Protein AF-A0AAN8IEX9-F1 (afdb_monomer_lite)

Foldseek 3Di:
DDWFDWCFAQHDQKDFDWDFDAFPNDTPHTFTFIDGQADPPPRHGDPQKDKHAPDDDPDPRVTRTMDIGGDPDDDDLVRTPPPAWHQDPVRDTDHGPDPCPVCLVVLLVVLQVLLVVLVVLQVVLVVLVVQQQPDWDDDPDPPPDTDRNCVDPVSCVVRVVSNVVSVVSNVSSVVSNVVSD

Secondary structure (DSSP, 8-state):
-EE--TTTTTT-SEEEEEEEEEETTEEEEEEEEEEE-B-TTT-PBPTTEEEEE----SS-TTS--EEEEESS----GGGB--SSSEE-TT--EE--SSGGGGGHHHHHHHHHHHHHHHHHHHHHHHHHHHHHHH-B-S-SSTTS-PPBGGGSHHHHHHHHHHHHHHHHHHHHHHHHHHHH-

Structure (mmCIF, N/CA/C/O backbone):
data_AF-A0AAN8IEX9-F1
#
_entry.id   AF-A0AAN8IEX9-F1
#
loop_
_atom_site.group_PDB
_atom_site.id
_atom_site.type_symbol
_atom_site.label_atom_id
_atom_site.label_alt_id
_atom_site.label_comp_id
_atom_site.label_asym_id
_atom_site.label_entity_id
_atom_site.label_seq_id
_atom_site.pdbx_PDB_ins_code
_atom_site.Cartn_x
_atom_site.Cartn_y
_atom_site.Cartn_z
_atom_site.occupancy
_atom_site.B_iso_or_equiv
_atom_site.auth_seq_id
_atom_site.auth_comp_id
_atom_site.auth_asym_id
_atom_site.auth_atom_id
_atom_site.pdbx_PDB_model_num
ATOM 1 N N . MET A 1 1 ? 1.798 -5.565 19.197 1.00 91.31 1 MET A N 1
ATOM 2 C CA . MET A 1 1 ? 2.058 -4.259 18.550 1.00 91.31 1 MET A CA 1
ATOM 3 C C . MET A 1 1 ? 1.575 -4.311 17.102 1.00 91.31 1 MET A C 1
ATOM 5 O O . MET A 1 1 ? 1.674 -5.367 16.488 1.00 91.31 1 MET A O 1
ATOM 9 N N . LYS A 1 2 ? 0.988 -3.233 16.578 1.00 97.44 2 LYS A N 1
ATOM 10 C CA . LYS A 1 2 ? 0.664 -3.045 15.153 1.00 97.44 2 LYS A CA 1
ATOM 11 C C . LYS A 1 2 ? 1.816 -2.321 14.462 1.00 97.44 2 LYS A C 1
ATOM 13 O O . LYS A 1 2 ? 2.526 -1.572 15.125 1.00 97.44 2 LYS A O 1
ATOM 18 N N . TRP A 1 3 ? 1.971 -2.534 13.158 1.00 98.06 3 TRP A N 1
ATOM 19 C CA . TRP A 1 3 ? 3.120 -2.048 12.395 1.00 98.06 3 TRP A CA 1
ATOM 20 C C . TRP A 1 3 ? 2.761 -1.879 10.913 1.00 98.06 3 TRP A C 1
ATOM 22 O O . TRP A 1 3 ? 2.072 -2.750 10.379 1.00 98.06 3 TRP A O 1
ATOM 32 N N . TRP A 1 4 ? 3.207 -0.783 10.282 1.00 97.88 4 TRP A N 1
ATOM 33 C CA . TRP A 1 4 ? 2.943 -0.342 8.893 1.00 97.88 4 TRP A CA 1
ATOM 34 C C . TRP A 1 4 ? 1.682 0.470 8.548 1.00 97.88 4 TRP A C 1
ATOM 36 O O . TRP A 1 4 ? 1.689 1.000 7.433 1.00 97.88 4 TRP A O 1
ATOM 46 N N . PRO A 1 5 ? 0.623 0.645 9.369 1.00 97.50 5 PRO A N 1
ATOM 47 C CA . PRO A 1 5 ? -0.515 1.452 8.933 1.00 97.50 5 PRO A CA 1
ATOM 48 C C . PRO A 1 5 ? -0.075 2.846 8.477 1.00 97.50 5 PRO A C 1
ATOM 50 O O . PRO A 1 5 ? 0.622 3.549 9.209 1.00 97.50 5 PRO A O 1
ATOM 53 N N . GLY A 1 6 ? -0.434 3.208 7.244 1.00 97.25 6 GLY A N 1
ATOM 54 C CA . GLY A 1 6 ? -0.168 4.539 6.705 1.00 97.25 6 GLY A CA 1
ATOM 55 C C . GLY A 1 6 ? -0.919 5.593 7.508 1.00 97.25 6 GLY A C 1
ATOM 56 O O . GLY A 1 6 ? -2.009 5.321 8.016 1.00 97.25 6 GLY A O 1
ATOM 57 N N . ASN A 1 7 ? -0.329 6.777 7.627 1.00 97.50 7 ASN A N 1
ATOM 58 C CA . ASN A 1 7 ? -0.889 7.921 8.347 1.00 97.50 7 ASN A CA 1
ATOM 59 C C . ASN A 1 7 ? -1.085 7.721 9.857 1.00 97.50 7 ASN A C 1
ATOM 61 O O . ASN A 1 7 ? -1.729 8.531 10.518 1.00 97.50 7 ASN A O 1
ATOM 65 N N . LEU A 1 8 ? -0.575 6.629 10.427 1.00 98.25 8 LEU A N 1
ATOM 66 C CA . LEU A 1 8 ? -0.745 6.310 11.843 1.00 98.25 8 LEU A CA 1
ATOM 67 C C . LEU A 1 8 ? 0.270 7.040 12.725 1.00 98.25 8 LEU A C 1
ATOM 69 O O . LEU A 1 8 ? -0.050 7.420 13.855 1.00 98.25 8 LEU A O 1
ATOM 73 N N . GLY A 1 9 ? 1.501 7.193 12.237 1.00 97.31 9 GLY A N 1
ATOM 74 C CA . GLY A 1 9 ? 2.625 7.624 13.056 1.00 97.31 9 GLY A CA 1
ATOM 75 C C . GLY A 1 9 ? 2.410 9.008 13.652 1.00 97.31 9 GLY A C 1
ATOM 76 O O . GLY A 1 9 ? 2.744 9.241 14.821 1.00 97.31 9 GLY A O 1
ATOM 77 N N . LYS A 1 10 ? 1.802 9.908 12.878 1.00 96.88 10 LYS A N 1
ATOM 78 C CA . LYS A 1 10 ? 1.623 11.316 13.220 1.00 96.88 10 LYS A CA 1
ATOM 79 C C . LYS A 1 10 ? 0.248 11.864 12.869 1.00 96.88 10 LYS A C 1
ATOM 81 O O . LYS A 1 10 ? -0.159 12.776 13.569 1.00 96.88 10 LYS A O 1
ATOM 86 N N . SER A 1 11 ? -0.475 11.355 11.876 1.00 97.12 11 SER A N 1
ATOM 87 C CA . SER A 1 11 ? -1.671 12.052 11.371 1.00 97.12 11 SER A CA 1
ATOM 88 C C . SER A 1 11 ? -3.015 11.565 11.925 1.00 97.12 11 SER A C 1
ATOM 90 O O . SER A 1 11 ? -3.901 12.378 12.166 1.00 97.12 11 SER A O 1
ATOM 92 N N . ALA A 1 12 ? -3.214 10.262 12.118 1.00 97.94 12 ALA A N 1
ATOM 93 C CA . ALA A 1 12 ? -4.534 9.713 12.426 1.00 97.94 12 ALA A CA 1
ATOM 94 C C . ALA A 1 12 ? -4.947 9.884 13.900 1.00 97.94 12 ALA A C 1
ATOM 96 O O . ALA A 1 12 ? -4.226 9.461 14.807 1.00 97.94 12 ALA A O 1
ATOM 97 N N . ASN A 1 13 ? -6.170 10.388 14.115 1.00 98.12 13 ASN A N 1
ATOM 98 C CA . ASN A 1 13 ? -6.823 10.449 15.435 1.00 98.12 13 ASN A CA 1
ATOM 99 C C . ASN A 1 13 ? -7.639 9.205 15.765 1.00 98.12 13 ASN A C 1
ATOM 101 O O . ASN A 1 13 ? -7.908 8.941 16.931 1.00 98.12 13 ASN A O 1
ATOM 105 N N . TYR A 1 14 ? -8.017 8.426 14.756 1.00 98.31 14 TYR A N 1
ATOM 106 C CA . TYR A 1 14 ? -8.800 7.206 14.899 1.00 98.31 14 TYR A CA 1
ATOM 107 C C . TYR A 1 14 ? -8.225 6.132 13.985 1.00 98.31 14 TYR A C 1
ATOM 109 O O . TYR A 1 14 ? -7.685 6.434 12.921 1.00 98.31 14 TYR A O 1
ATOM 117 N N . ALA A 1 15 ? -8.387 4.870 14.368 1.00 98.19 15 ALA A N 1
ATOM 118 C CA . ALA A 1 15 ? -8.049 3.740 13.514 1.00 98.19 15 ALA A CA 1
ATOM 119 C C . ALA A 1 15 ? -9.120 2.656 13.573 1.00 98.19 15 ALA A C 1
ATOM 121 O O . ALA A 1 15 ? -9.741 2.426 14.610 1.00 98.19 15 ALA A O 1
ATOM 122 N N . ILE A 1 16 ? -9.278 1.936 12.462 1.00 97.44 16 ILE A N 1
ATOM 123 C CA . ILE A 1 16 ? -9.945 0.636 12.465 1.00 97.44 16 ILE A CA 1
ATOM 124 C C . ILE A 1 16 ? -8.899 -0.408 12.856 1.00 97.44 16 ILE A C 1
ATOM 126 O O . ILE A 1 16 ? -7.970 -0.706 12.105 1.00 97.44 16 ILE A O 1
ATOM 130 N N . VAL A 1 17 ? -9.044 -0.958 14.054 1.00 97.38 17 VAL A N 1
ATOM 131 C CA . VAL A 1 17 ? -8.142 -1.946 14.634 1.00 97.38 17 VAL A CA 1
ATOM 132 C C . VAL A 1 17 ? -8.740 -3.332 14.449 1.00 97.38 17 VAL A C 1
ATOM 134 O O . VAL A 1 17 ? -9.835 -3.617 14.926 1.00 97.38 17 VAL A O 1
ATOM 137 N N . VAL A 1 18 ? -7.992 -4.214 13.788 1.00 95.50 18 VAL A N 1
ATOM 138 C CA . VAL A 1 18 ? -8.318 -5.643 13.717 1.00 95.50 18 VAL A CA 1
ATOM 139 C C . VAL A 1 18 ? -7.781 -6.335 14.969 1.00 95.50 18 VAL A C 1
ATOM 141 O O . VAL A 1 18 ? -6.566 -6.330 15.192 1.00 95.50 18 VAL A O 1
ATOM 144 N N . ALA A 1 19 ? -8.638 -6.947 15.781 1.00 96.19 19 ALA A N 1
ATOM 145 C CA . ALA A 1 19 ? -8.240 -7.683 16.986 1.00 96.19 19 ALA A CA 1
ATOM 146 C C . ALA A 1 19 ? -9.099 -8.937 17.195 1.00 96.19 19 ALA A C 1
ATOM 148 O O . ALA A 1 19 ? -10.215 -9.016 16.685 1.00 96.19 19 ALA A O 1
ATOM 149 N N . CYS A 1 20 ? -8.587 -9.920 17.939 1.00 95.94 20 CYS A N 1
ATOM 150 C CA . CYS A 1 20 ? -9.367 -11.100 18.313 1.00 95.94 20 CYS A CA 1
ATOM 151 C C . CYS A 1 20 ? -10.487 -10.703 19.282 1.00 95.94 20 CYS A C 1
ATOM 153 O O . CYS A 1 20 ? -10.217 -10.144 20.344 1.00 95.94 20 CYS A O 1
ATOM 155 N N . LEU A 1 21 ? -11.734 -11.008 18.928 1.00 96.69 21 LEU A N 1
ATOM 156 C CA . LEU A 1 21 ? -12.883 -10.818 19.807 1.00 96.69 21 LEU A CA 1
ATOM 157 C C . LEU A 1 21 ? -12.927 -11.948 20.841 1.00 96.69 21 LEU A C 1
ATOM 159 O O . LEU A 1 21 ? -13.068 -13.112 20.471 1.00 96.69 21 LEU A O 1
ATOM 163 N N . ILE A 1 22 ? -12.837 -11.606 22.127 1.00 97.56 22 ILE A N 1
ATOM 164 C CA . ILE A 1 22 ? -12.903 -12.566 23.235 1.00 97.56 22 ILE A CA 1
ATOM 165 C C . ILE A 1 22 ? -14.141 -12.266 24.082 1.00 97.56 22 ILE A C 1
ATOM 167 O O . ILE A 1 22 ? -14.312 -11.140 24.543 1.00 97.56 22 ILE A O 1
ATOM 171 N N . ILE A 1 23 ? -15.000 -13.266 24.292 1.00 97.31 23 ILE A N 1
ATOM 172 C CA . ILE A 1 23 ? -16.217 -13.159 25.115 1.00 97.31 23 ILE A CA 1
ATOM 173 C C . ILE A 1 23 ? -16.300 -14.398 26.002 1.00 97.31 23 ILE A C 1
ATOM 175 O O . ILE A 1 23 ? -16.282 -15.517 25.490 1.00 97.31 23 ILE A O 1
ATOM 179 N N . GLY A 1 24 ? -16.371 -14.207 27.324 1.00 95.00 24 GLY A N 1
ATOM 180 C CA . GLY A 1 24 ? -16.439 -15.316 28.286 1.00 95.00 24 GLY A CA 1
ATOM 181 C C . GLY A 1 24 ? -15.277 -16.309 28.146 1.00 95.00 24 GLY A C 1
ATOM 182 O O . GLY A 1 24 ? -15.492 -17.514 28.182 1.00 95.00 24 GLY A O 1
ATOM 183 N N . GLY A 1 25 ? -14.064 -15.817 27.868 1.00 96.38 25 GLY A N 1
ATOM 184 C CA . GLY A 1 25 ? -12.872 -16.648 27.641 1.00 96.38 25 GLY A CA 1
ATOM 185 C C . GLY A 1 25 ? -12.787 -17.317 26.261 1.00 96.38 25 GLY A C 1
ATOM 186 O O . GLY A 1 25 ? -11.739 -17.851 25.908 1.00 96.38 25 GLY A O 1
ATOM 187 N N . LYS A 1 26 ? -13.838 -17.252 25.434 1.00 97.19 26 LYS A N 1
ATOM 188 C CA . LYS A 1 26 ? -13.834 -17.821 24.082 1.00 97.19 26 LYS A CA 1
ATOM 189 C C . LYS A 1 26 ? -13.379 -16.804 23.040 1.00 97.19 26 LYS A C 1
ATOM 191 O O . LYS A 1 26 ? -13.908 -15.697 22.980 1.00 97.19 26 LYS A O 1
ATOM 196 N N . ASN A 1 27 ? -12.451 -17.217 22.179 1.00 96.88 27 ASN A N 1
ATOM 197 C CA . ASN A 1 27 ? -11.971 -16.438 21.039 1.00 96.88 27 ASN A CA 1
ATOM 198 C C . ASN A 1 27 ? -12.850 -16.684 19.796 1.00 96.88 27 ASN A C 1
ATOM 200 O O . ASN A 1 27 ? -13.017 -17.822 19.361 1.00 96.88 27 ASN A O 1
ATOM 204 N N . TYR A 1 28 ? -13.393 -15.612 19.222 1.00 94.44 28 TYR A N 1
ATOM 205 C CA . TYR A 1 28 ? -14.235 -15.610 18.019 1.00 94.44 28 TYR A CA 1
ATOM 206 C C . TYR A 1 28 ? -13.488 -15.132 16.765 1.00 94.44 28 TYR A C 1
ATOM 208 O O . TYR A 1 28 ? -14.095 -14.942 15.714 1.00 94.44 28 TYR A O 1
ATOM 216 N N . GLY A 1 29 ? -12.173 -14.938 16.859 1.00 93.44 29 GLY A N 1
ATOM 217 C CA . GLY A 1 29 ? -11.332 -14.527 15.744 1.00 93.44 29 GLY A CA 1
ATOM 218 C C . GLY A 1 29 ? -11.346 -13.016 15.479 1.00 93.44 29 GLY A C 1
ATOM 219 O O . GLY A 1 29 ? -11.873 -12.232 16.280 1.00 93.44 29 GLY A O 1
ATOM 220 N N . PRO A 1 30 ? -10.715 -12.586 14.374 1.00 93.38 30 PRO A N 1
ATOM 221 C CA . PRO A 1 30 ? -10.463 -11.180 14.085 1.00 93.38 30 PRO A CA 1
ATOM 222 C C . PRO A 1 30 ? -11.747 -10.409 13.769 1.00 93.38 30 PRO A C 1
ATOM 224 O O . PRO A 1 30 ? -12.528 -10.796 12.904 1.00 93.38 30 PRO A O 1
ATOM 227 N N . HIS A 1 31 ? -11.924 -9.276 14.441 1.00 94.31 31 HIS A N 1
ATOM 228 C CA . HIS A 1 31 ? -13.007 -8.324 14.221 1.00 94.31 31 HIS A CA 1
ATOM 229 C C . HIS A 1 31 ? -12.461 -6.895 14.159 1.00 94.31 31 HIS A C 1
ATOM 231 O O . HIS A 1 31 ? -11.364 -6.615 14.644 1.00 94.31 31 HIS A O 1
ATOM 237 N N . ASN A 1 32 ? -13.237 -6.005 13.542 1.00 95.31 32 ASN A N 1
ATOM 238 C CA . ASN A 1 32 ? -12.882 -4.604 13.341 1.00 95.31 32 ASN A CA 1
ATOM 239 C C . ASN A 1 32 ? -13.473 -3.729 14.447 1.00 95.31 32 ASN A C 1
ATOM 241 O O . ASN A 1 32 ? -14.679 -3.783 14.700 1.00 95.31 32 ASN A O 1
ATOM 245 N N . PHE A 1 33 ? -12.640 -2.879 15.038 1.00 97.81 33 PHE A N 1
ATOM 246 C CA . PHE A 1 33 ? -13.019 -1.944 16.092 1.00 97.81 33 PHE A CA 1
ATOM 247 C C . PHE A 1 33 ? -12.546 -0.538 15.735 1.00 97.81 33 PHE A C 1
ATOM 249 O O . PHE A 1 33 ? -11.378 -0.356 15.405 1.00 97.81 33 PHE A O 1
ATOM 256 N N . ILE A 1 34 ? -13.420 0.461 15.815 1.00 98.31 34 ILE A N 1
ATOM 257 C CA . ILE A 1 34 ? -13.015 1.865 15.740 1.00 98.31 34 ILE A CA 1
ATOM 258 C C . ILE A 1 34 ? -12.395 2.241 17.085 1.00 98.31 34 ILE A C 1
ATOM 260 O O . ILE A 1 34 ? -13.040 2.139 18.127 1.00 98.31 34 ILE A O 1
ATOM 264 N N . VAL A 1 35 ? -11.147 2.688 17.079 1.00 98.44 35 VAL A N 1
ATOM 265 C CA . VAL A 1 35 ? -10.431 3.065 18.299 1.00 98.44 35 VAL A CA 1
ATOM 266 C C . VAL A 1 35 ? -9.965 4.512 18.173 1.00 98.44 35 VAL A C 1
ATOM 268 O O . VAL A 1 35 ? -9.251 4.816 17.213 1.00 98.44 35 VAL A O 1
ATOM 271 N N . PRO A 1 36 ? -10.363 5.410 19.094 1.00 98.19 36 PRO A N 1
ATOM 272 C CA . PRO A 1 36 ? -9.746 6.723 19.191 1.00 98.19 36 PRO A CA 1
ATOM 273 C C . PRO A 1 36 ? -8.299 6.551 19.659 1.00 98.19 36 PRO A C 1
ATOM 275 O O . PRO A 1 36 ? -8.025 5.787 20.582 1.00 98.19 36 PRO A O 1
ATOM 278 N N . LEU A 1 37 ? -7.373 7.220 18.985 1.00 98.50 37 LEU A N 1
ATOM 279 C CA . LEU A 1 37 ? -5.932 7.120 19.204 1.00 98.50 37 LEU A CA 1
ATOM 280 C C . LEU A 1 37 ? -5.358 8.365 19.869 1.00 98.50 37 LEU A C 1
ATOM 282 O O . LEU A 1 37 ? -4.453 8.263 20.697 1.00 98.50 37 LEU A O 1
ATOM 286 N N . ARG A 1 38 ? -5.879 9.530 19.485 1.00 98.56 38 ARG A N 1
ATOM 287 C CA . ARG A 1 38 ? -5.406 10.842 19.916 1.00 98.56 38 ARG A CA 1
ATOM 288 C C . ARG A 1 38 ? -6.582 11.698 20.345 1.00 98.56 38 ARG A C 1
ATOM 290 O O . ARG A 1 38 ? -7.696 11.519 19.851 1.00 98.56 38 ARG A O 1
ATOM 297 N N . ASP A 1 39 ? -6.309 12.613 21.255 1.00 98.00 39 ASP A N 1
ATOM 298 C CA . ASP A 1 39 ? -7.223 13.686 21.603 1.00 98.00 39 ASP A CA 1
ATOM 299 C C . ASP A 1 39 ? -7.426 14.622 20.390 1.00 98.00 39 ASP A C 1
ATOM 301 O O . ASP A 1 39 ? -6.443 14.989 19.745 1.00 98.00 39 ASP A O 1
ATOM 305 N N . PRO A 1 40 ? -8.670 14.973 20.017 1.00 96.44 40 PRO A N 1
ATOM 306 C CA . PRO A 1 40 ? -8.941 15.715 18.786 1.00 96.44 40 PRO A CA 1
ATOM 307 C C . PRO A 1 40 ? -8.516 17.187 18.834 1.00 96.44 40 PRO A C 1
ATOM 309 O O . PRO A 1 40 ? -8.365 17.786 17.772 1.00 96.44 40 PRO A O 1
ATOM 312 N N . GLU A 1 41 ? -8.325 17.763 20.022 1.00 97.56 41 GLU A N 1
ATOM 313 C CA . GLU A 1 41 ? -7.947 19.170 20.189 1.00 97.56 41 GLU A CA 1
ATOM 314 C C . GLU A 1 41 ? -6.427 19.325 20.298 1.00 97.56 41 GLU A C 1
ATOM 316 O O . GLU A 1 41 ? -5.818 20.152 19.624 1.00 97.56 41 GLU A O 1
ATOM 321 N N . THR A 1 42 ? -5.800 18.494 21.129 1.00 97.94 42 THR A N 1
ATOM 322 C CA . THR A 1 42 ? -4.366 18.559 21.444 1.00 97.94 42 THR A CA 1
ATOM 323 C C . THR A 1 42 ? -3.511 17.645 20.574 1.00 97.94 42 THR A C 1
ATOM 325 O O . THR A 1 42 ? -2.288 17.778 20.558 1.00 97.94 42 THR A O 1
ATOM 328 N N . HIS A 1 43 ? -4.130 16.690 19.871 1.00 98.31 43 HIS A N 1
ATOM 329 C CA . HIS A 1 43 ? -3.466 15.668 19.053 1.00 98.31 43 HIS A CA 1
ATOM 330 C C . HIS A 1 43 ? -2.555 14.698 19.831 1.00 98.31 43 HIS A C 1
ATOM 332 O O . HIS A 1 43 ? -1.824 13.877 19.254 1.00 98.31 43 HIS A O 1
ATOM 338 N N . MET A 1 44 ? -2.603 14.759 21.162 1.00 98.31 44 MET A N 1
ATOM 339 C CA . MET A 1 44 ? -1.798 13.919 22.040 1.00 98.31 44 MET A CA 1
ATOM 340 C C . MET A 1 44 ? -2.365 12.495 22.105 1.00 98.31 44 MET A C 1
ATOM 342 O O . MET A 1 44 ? -3.586 12.328 22.123 1.00 98.31 44 MET A O 1
ATOM 346 N N . PRO A 1 45 ? -1.518 11.446 22.146 1.00 98.19 45 PRO A N 1
ATOM 347 C CA . PRO A 1 45 ? -1.990 10.074 22.322 1.00 98.19 45 PRO A CA 1
ATOM 348 C C . PRO A 1 45 ? -2.843 9.916 23.586 1.00 98.19 45 PRO A C 1
ATOM 350 O O . PRO A 1 45 ? -2.483 10.419 24.651 1.00 98.19 45 PRO A O 1
ATOM 353 N N . LEU A 1 46 ? -3.955 9.188 23.479 1.00 98.31 46 LEU A N 1
ATOM 354 C CA . LEU A 1 46 ? -4.812 8.900 24.632 1.00 98.31 46 LEU A CA 1
ATOM 355 C C . LEU A 1 46 ? -4.128 7.932 25.612 1.00 98.31 46 LEU A C 1
ATOM 357 O O . LEU A 1 46 ? -3.214 7.183 25.262 1.00 98.31 46 LEU A O 1
ATOM 361 N N . LYS A 1 47 ? -4.599 7.908 26.864 1.00 97.56 47 LYS A N 1
ATOM 362 C CA . LYS A 1 47 ? -4.058 7.026 27.910 1.00 97.56 47 LYS A CA 1
ATOM 363 C C . LYS A 1 47 ? -4.075 5.551 27.475 1.00 97.56 47 LYS A C 1
ATOM 365 O O . LYS A 1 47 ? -5.093 5.038 27.012 1.00 97.56 47 LYS A O 1
ATOM 370 N N . GLY A 1 48 ? -2.946 4.868 27.675 1.00 97.44 48 GLY A N 1
ATOM 371 C CA . GLY A 1 48 ? -2.756 3.464 27.293 1.00 97.44 48 GLY A CA 1
ATOM 372 C C . GLY A 1 48 ? -2.438 3.255 25.809 1.00 97.44 48 GLY A C 1
ATOM 373 O O . GLY A 1 48 ? -2.291 2.114 25.382 1.00 97.44 48 GLY A O 1
ATOM 374 N N . ILE A 1 49 ? -2.316 4.323 25.012 1.00 98.38 49 ILE A N 1
ATOM 375 C CA . ILE A 1 49 ? -1.966 4.238 23.593 1.00 98.38 49 ILE A CA 1
ATOM 376 C C . ILE A 1 49 ? -0.505 4.618 23.391 1.00 98.38 49 ILE A C 1
ATOM 378 O O . ILE A 1 49 ? -0.056 5.702 23.753 1.00 98.38 49 ILE A O 1
ATOM 382 N N . THR A 1 50 ? 0.238 3.719 22.754 1.00 98.31 50 THR A N 1
ATOM 383 C CA . THR A 1 50 ? 1.617 3.955 22.326 1.00 98.31 50 THR A CA 1
ATOM 384 C C . THR A 1 50 ? 1.634 4.043 20.808 1.00 98.31 50 THR A C 1
ATOM 386 O O . THR A 1 50 ? 1.354 3.050 20.144 1.00 98.31 50 THR A O 1
ATOM 389 N N . VAL A 1 51 ? 1.940 5.210 20.244 1.00 98.44 51 VAL A N 1
ATOM 390 C CA . VAL A 1 51 ? 1.913 5.443 18.792 1.00 98.44 51 VAL A CA 1
ATOM 391 C C . VAL A 1 51 ? 3.103 6.287 18.352 1.00 98.44 51 VAL A C 1
ATOM 393 O O . VAL A 1 51 ? 3.501 7.223 19.045 1.00 98.44 51 VAL A O 1
ATOM 396 N N . GLY A 1 52 ? 3.666 5.967 17.192 1.00 97.69 52 GLY A N 1
ATOM 397 C CA . GLY A 1 52 ? 4.791 6.698 16.621 1.00 97.69 52 GLY A CA 1
ATOM 398 C C . GLY A 1 52 ? 5.094 6.267 15.194 1.00 97.69 52 GLY A C 1
ATOM 399 O O . GLY A 1 52 ? 4.478 5.337 14.679 1.00 97.69 52 GLY A O 1
ATOM 400 N N . ASP A 1 53 ? 6.020 6.978 14.557 1.00 97.69 53 ASP A N 1
ATOM 401 C CA . ASP A 1 53 ? 6.483 6.702 13.195 1.00 97.69 53 ASP A CA 1
ATOM 402 C C . ASP A 1 53 ? 7.533 5.578 13.196 1.00 97.69 53 ASP A C 1
ATOM 404 O O . ASP A 1 53 ? 8.334 5.480 14.127 1.00 97.69 53 ASP A O 1
ATOM 408 N N . ILE A 1 54 ? 7.518 4.717 12.174 1.00 97.38 54 ILE A N 1
ATOM 409 C CA . ILE A 1 54 ? 8.465 3.590 12.053 1.00 97.38 54 ILE A CA 1
ATOM 410 C C . ILE A 1 54 ? 9.797 3.978 11.398 1.00 97.38 54 ILE A C 1
ATOM 412 O O . ILE A 1 54 ? 10.710 3.157 11.340 1.00 97.38 54 ILE A O 1
ATOM 416 N N . GLY A 1 55 ? 9.906 5.202 10.889 1.00 96.00 55 GLY A N 1
ATOM 417 C CA . GLY A 1 55 ? 11.115 5.770 10.325 1.00 96.00 55 GLY A CA 1
ATOM 418 C C . GLY A 1 55 ? 11.205 5.725 8.793 1.00 96.00 55 GLY A C 1
ATOM 419 O O . GLY A 1 55 ? 10.198 5.598 8.074 1.00 96.00 55 GLY A O 1
ATOM 420 N N . PRO A 1 56 ? 12.441 5.875 8.277 1.00 96.06 56 PRO A N 1
ATOM 421 C CA . PRO A 1 56 ? 12.728 5.891 6.848 1.00 96.06 56 PRO A CA 1
ATOM 422 C C . PRO A 1 56 ? 12.306 4.604 6.132 1.00 96.06 56 PRO A C 1
ATOM 424 O O . PRO A 1 56 ? 12.382 3.503 6.676 1.00 96.06 56 PRO A O 1
ATOM 427 N N . LYS A 1 57 ? 11.880 4.748 4.874 1.00 96.00 57 LYS A N 1
ATOM 428 C CA . LYS A 1 57 ? 11.383 3.666 4.012 1.00 96.00 57 LYS A CA 1
ATOM 429 C C . LYS A 1 57 ? 12.035 3.771 2.632 1.00 96.00 57 LYS A C 1
ATOM 431 O O . LYS A 1 57 ? 12.355 4.871 2.193 1.00 96.00 57 LYS A O 1
ATOM 436 N N . MET A 1 58 ? 12.187 2.641 1.933 1.00 95.88 58 MET A N 1
ATOM 437 C CA . MET A 1 58 ? 12.753 2.601 0.570 1.00 95.88 58 MET A CA 1
ATOM 438 C C . MET A 1 58 ? 11.937 3.438 -0.430 1.00 95.88 58 MET A C 1
ATOM 440 O O . MET A 1 58 ? 12.488 4.057 -1.332 1.00 95.88 58 MET A O 1
ATOM 444 N N . ALA A 1 59 ? 10.615 3.443 -0.265 1.00 88.94 59 ALA A N 1
ATOM 445 C CA . ALA A 1 59 ? 9.670 4.226 -1.046 1.00 88.94 59 ALA A CA 1
ATOM 446 C C . ALA A 1 59 ? 8.670 4.903 -0.098 1.00 88.94 59 ALA A C 1
ATOM 448 O O . ALA A 1 59 ? 8.687 4.651 1.107 1.00 88.94 59 ALA A O 1
ATOM 449 N N . THR A 1 60 ? 7.807 5.768 -0.640 1.00 89.94 60 THR A N 1
ATOM 450 C CA . THR A 1 60 ? 6.725 6.437 0.110 1.00 89.94 60 THR A CA 1
ATOM 451 C C . THR A 1 60 ? 7.205 7.195 1.356 1.00 89.94 60 THR A C 1
ATOM 453 O O . THR A 1 60 ? 6.565 7.145 2.405 1.00 89.94 60 THR A O 1
ATOM 456 N N . GLY A 1 61 ? 8.336 7.901 1.247 1.00 91.44 61 GLY A N 1
ATOM 457 C CA . GLY A 1 61 ? 8.913 8.706 2.332 1.00 91.44 61 GLY A CA 1
ATOM 458 C C . GLY A 1 61 ? 7.939 9.694 2.997 1.00 91.44 61 GLY A C 1
ATOM 459 O O . GLY A 1 61 ? 7.944 9.761 4.222 1.00 91.44 61 GLY A O 1
ATOM 460 N N . PRO A 1 62 ? 7.061 10.391 2.246 1.00 93.81 62 PRO A N 1
ATOM 461 C CA . PRO A 1 62 ? 6.097 11.327 2.831 1.00 93.81 62 PRO A CA 1
ATOM 462 C C . PRO A 1 62 ? 4.984 10.695 3.681 1.00 93.81 62 PRO A C 1
ATOM 464 O O . PRO A 1 62 ? 4.253 11.429 4.333 1.00 93.81 62 PRO A O 1
ATOM 467 N N . ILE A 1 63 ? 4.808 9.369 3.651 1.00 96.62 63 ILE A N 1
ATOM 468 C CA . ILE A 1 63 ? 3.759 8.689 4.423 1.00 96.62 63 ILE A CA 1
ATOM 469 C C . ILE A 1 63 ? 4.305 8.352 5.815 1.00 96.62 63 ILE A C 1
ATOM 471 O O . ILE A 1 63 ? 5.288 7.615 5.941 1.00 96.62 63 ILE A O 1
ATOM 475 N N . ASP A 1 64 ? 3.639 8.828 6.866 1.00 96.69 64 ASP A N 1
ATOM 476 C CA . ASP A 1 64 ? 3.959 8.563 8.275 1.00 96.69 64 ASP A CA 1
ATOM 477 C C . ASP A 1 64 ? 3.431 7.188 8.720 1.00 96.69 64 ASP A C 1
ATOM 479 O O . ASP A 1 64 ? 2.530 7.044 9.554 1.00 96.69 64 ASP A O 1
ATOM 483 N N . ASN A 1 65 ? 3.954 6.126 8.103 1.00 98.25 65 ASN A N 1
ATOM 484 C CA . ASN A 1 65 ? 3.650 4.763 8.527 1.00 98.25 65 ASN A CA 1
ATOM 485 C C . ASN A 1 65 ? 4.024 4.573 10.001 1.00 98.25 65 ASN A C 1
ATOM 487 O O . ASN A 1 65 ? 5.151 4.847 10.408 1.00 98.25 65 ASN A O 1
ATOM 491 N N . GLY A 1 66 ? 3.079 4.070 10.794 1.00 98.00 66 GLY A N 1
ATOM 492 C CA . GLY A 1 66 ? 3.235 4.025 12.242 1.00 98.00 66 GLY A CA 1
ATOM 493 C C . GLY A 1 66 ? 3.302 2.632 12.853 1.00 98.00 66 GLY A C 1
ATOM 494 O O . GLY A 1 66 ? 2.979 1.616 12.226 1.00 98.00 66 GLY A O 1
ATOM 495 N N . PHE A 1 67 ? 3.677 2.612 14.127 1.00 98.50 67 PHE A N 1
ATOM 496 C CA . PHE A 1 67 ? 3.426 1.509 15.044 1.00 98.50 67 PHE A CA 1
ATOM 497 C C . PHE A 1 67 ? 2.342 1.900 16.049 1.00 98.50 67 PHE A C 1
ATOM 499 O O . PHE A 1 67 ? 2.124 3.081 16.317 1.00 98.50 67 PHE A O 1
ATOM 506 N N . LEU A 1 68 ? 1.648 0.903 16.600 1.00 98.56 68 LEU A N 1
ATOM 507 C CA . LEU A 1 68 ? 0.591 1.131 17.587 1.00 98.56 68 LEU A CA 1
ATOM 508 C C . LEU A 1 68 ? 0.531 0.013 18.636 1.00 98.56 68 LEU A C 1
ATOM 510 O O . LEU A 1 68 ? 0.455 -1.176 18.312 1.00 98.56 68 LEU A O 1
ATOM 514 N N . GLY A 1 69 ? 0.572 0.399 19.905 1.00 98.25 69 GLY A N 1
ATOM 515 C CA . GLY A 1 69 ? 0.417 -0.444 21.083 1.00 98.25 69 GLY A CA 1
ATOM 516 C C . GLY A 1 69 ? -0.775 0.006 21.922 1.00 98.25 69 GLY A C 1
ATOM 517 O O . GLY A 1 69 ? -1.120 1.186 21.931 1.00 98.25 69 GLY A O 1
ATOM 518 N N . PHE A 1 70 ? -1.387 -0.953 22.612 1.00 98.31 70 PHE A N 1
ATOM 519 C CA . PHE A 1 70 ? -2.496 -0.724 23.530 1.00 98.31 70 PHE A CA 1
ATOM 520 C C . PHE A 1 70 ? -2.157 -1.358 24.874 1.00 98.31 70 PHE A C 1
ATOM 522 O O . PHE A 1 70 ? -1.750 -2.520 24.910 1.00 98.31 70 PHE A O 1
ATOM 529 N N . ASP A 1 71 ? -2.383 -0.617 25.948 1.00 98.06 71 ASP A N 1
ATOM 530 C CA . ASP A 1 71 ? -2.327 -1.084 27.325 1.00 98.06 71 ASP A CA 1
ATOM 531 C C . ASP A 1 71 ? -3.716 -0.925 27.953 1.00 98.06 71 ASP A C 1
ATOM 533 O O . ASP A 1 71 ? -4.145 0.179 28.287 1.00 98.06 71 ASP A O 1
ATOM 537 N N . HIS A 1 72 ? -4.455 -2.037 28.015 1.00 96.56 72 HIS A N 1
ATOM 538 C CA . HIS A 1 72 ? -5.798 -2.139 28.604 1.00 96.56 72 HIS A CA 1
ATOM 539 C C . HIS A 1 72 ? -6.788 -1.023 28.197 1.00 96.56 72 HIS A C 1
ATOM 541 O O . HIS A 1 72 ? -7.666 -0.637 28.974 1.00 96.56 72 HIS A O 1
ATOM 547 N N . CYS A 1 73 ? -6.683 -0.519 26.960 1.00 96.50 73 CYS A N 1
ATOM 548 C CA . CYS A 1 73 ? -7.567 0.519 26.433 1.00 96.50 73 CYS A CA 1
ATOM 549 C C . CYS A 1 73 ? -9.028 0.055 26.402 1.00 96.50 73 CYS A C 1
ATOM 551 O O . CYS A 1 73 ? -9.337 -1.074 26.011 1.00 96.50 73 CYS A O 1
ATOM 553 N N . ARG A 1 74 ? -9.944 0.958 26.763 1.00 97.38 74 ARG A N 1
ATOM 554 C CA . ARG A 1 74 ? -11.387 0.707 26.755 1.00 97.38 74 ARG A CA 1
ATOM 555 C C . ARG A 1 74 ? -12.057 1.512 25.654 1.00 97.38 74 ARG A C 1
ATOM 557 O O . ARG A 1 74 ? -11.798 2.700 25.503 1.00 97.38 74 ARG A O 1
ATOM 564 N N . ILE A 1 75 ? -12.950 0.855 24.924 1.00 98.00 75 ILE A N 1
ATOM 565 C CA . ILE A 1 75 ? -13.830 1.473 23.932 1.00 98.00 75 ILE A CA 1
ATOM 566 C C . ILE A 1 75 ? -15.270 1.006 24.173 1.00 98.00 75 ILE A C 1
ATOM 568 O O . ILE A 1 75 ? -15.475 -0.097 24.693 1.00 98.00 75 ILE A O 1
ATOM 572 N N . PRO A 1 76 ? -16.275 1.802 23.787 1.00 97.94 76 PRO A N 1
ATOM 573 C CA . PRO A 1 76 ? -17.667 1.370 23.797 1.00 97.94 76 PRO A CA 1
ATOM 574 C C . PRO A 1 76 ? -17.908 0.116 22.937 1.00 97.94 76 PRO A C 1
ATOM 576 O O . PRO A 1 76 ? -17.288 -0.061 21.890 1.00 97.94 76 PRO A O 1
ATOM 579 N N . ARG A 1 77 ? -18.863 -0.745 23.325 1.00 97.50 77 ARG A N 1
ATOM 580 C CA . ARG A 1 77 ? -19.229 -1.960 22.557 1.00 97.50 77 ARG A CA 1
ATOM 581 C C . ARG A 1 77 ? -19.582 -1.640 21.098 1.00 97.50 77 ARG A C 1
ATOM 583 O O . ARG A 1 77 ? -19.211 -2.380 20.192 1.00 97.50 77 ARG A O 1
ATOM 590 N N . ASN A 1 78 ? -20.306 -0.545 20.874 1.00 97.69 78 ASN A N 1
ATOM 591 C CA . ASN A 1 78 ? -20.746 -0.086 19.553 1.00 97.69 78 ASN A CA 1
ATOM 592 C C . ASN A 1 78 ? -19.604 0.417 18.654 1.00 97.69 78 ASN A C 1
ATOM 594 O O . ASN A 1 78 ? -19.850 0.649 17.475 1.00 97.69 78 ASN A O 1
ATOM 598 N N . ASN A 1 79 ? -18.368 0.517 19.152 1.00 98.25 79 ASN A N 1
ATOM 599 C CA . ASN A 1 79 ? -17.205 0.759 18.301 1.00 98.25 79 ASN A CA 1
ATOM 600 C C . ASN A 1 79 ? -16.792 -0.477 17.485 1.00 98.25 79 ASN A C 1
ATOM 602 O O . ASN A 1 79 ? -16.012 -0.356 16.542 1.00 98.25 79 ASN A O 1
ATOM 606 N N . MET A 1 80 ? -17.289 -1.672 17.816 1.00 97.81 80 MET A N 1
ATOM 607 C CA . MET A 1 80 ? -17.148 -2.835 16.942 1.00 97.81 80 MET A CA 1
ATOM 608 C C . MET A 1 80 ? -17.989 -2.635 15.671 1.00 97.81 80 MET A C 1
ATOM 610 O O . MET A 1 80 ? -19.174 -2.309 15.745 1.00 97.81 80 MET A O 1
ATOM 614 N N . LEU A 1 81 ? -17.407 -2.880 14.495 1.00 95.94 81 LEU A N 1
ATOM 615 C CA . LEU A 1 81 ? -18.124 -2.775 13.221 1.00 95.94 81 LEU A CA 1
ATOM 616 C C . LEU A 1 81 ? -19.053 -3.975 13.023 1.00 95.94 81 LEU A C 1
ATOM 618 O O . LEU A 1 81 ? -18.646 -5.046 12.572 1.00 95.94 81 LEU A O 1
ATOM 622 N N . MET A 1 82 ? -20.324 -3.773 13.357 1.00 95.62 82 MET A N 1
ATOM 623 C CA . MET A 1 82 ? -21.289 -4.851 13.565 1.00 95.62 82 MET A CA 1
ATOM 624 C C . MET A 1 82 ? -22.197 -5.188 12.365 1.00 95.62 82 MET A C 1
ATOM 626 O O . MET A 1 82 ? -23.251 -5.798 12.537 1.00 95.62 82 MET A O 1
ATOM 630 N N . LYS A 1 83 ? -21.818 -4.812 11.133 1.00 93.50 83 LYS A N 1
ATOM 631 C CA . LYS A 1 83 ? -22.652 -5.045 9.932 1.00 93.50 83 LYS A CA 1
ATOM 632 C C . LYS A 1 83 ? -22.952 -6.531 9.693 1.00 93.50 83 LYS A C 1
ATOM 634 O O . LYS A 1 83 ? -24.070 -6.875 9.327 1.00 93.50 83 LYS A O 1
ATOM 639 N N . HIS A 1 84 ? -21.953 -7.397 9.874 1.00 92.19 84 HIS A N 1
ATOM 640 C CA . HIS A 1 84 ? -22.071 -8.831 9.584 1.00 92.19 84 HIS A CA 1
ATOM 641 C C . HIS A 1 84 ? -22.033 -9.698 10.843 1.00 92.19 84 HIS A C 1
ATOM 643 O O . HIS A 1 84 ? -22.833 -10.613 10.953 1.00 92.19 84 HIS A O 1
ATOM 649 N N . ALA A 1 85 ? -21.165 -9.393 11.807 1.00 93.81 85 ALA A N 1
ATOM 650 C CA . ALA A 1 85 ? -21.110 -10.070 13.103 1.00 93.81 85 ALA A CA 1
ATOM 651 C C . ALA A 1 85 ? -21.509 -9.093 14.211 1.00 93.81 85 ALA A C 1
ATOM 653 O O . ALA A 1 85 ? -21.131 -7.926 14.147 1.00 93.81 85 ALA A O 1
ATOM 654 N N . ARG A 1 86 ? -22.252 -9.537 15.229 1.00 95.94 86 ARG A N 1
ATOM 655 C CA . ARG A 1 86 ? -22.750 -8.655 16.303 1.00 95.94 86 ARG A CA 1
ATOM 656 C C . ARG A 1 86 ? -22.412 -9.207 17.676 1.00 95.94 86 ARG A C 1
ATOM 658 O O . ARG A 1 86 ? -22.385 -10.415 17.872 1.00 95.94 86 ARG A O 1
ATOM 665 N N . VAL A 1 87 ? -22.219 -8.311 18.634 1.00 97.50 87 VAL A N 1
ATOM 666 C CA . VAL A 1 87 ? -22.188 -8.639 20.063 1.00 97.50 87 VAL A CA 1
ATOM 667 C C . VAL A 1 87 ? -23.333 -7.887 20.699 1.00 97.50 87 VAL A C 1
ATOM 669 O O . VAL A 1 87 ? -23.330 -6.664 20.663 1.00 97.50 87 VAL A O 1
ATOM 672 N N . MET A 1 88 ? -24.334 -8.578 21.219 1.00 97.00 88 MET A N 1
ATOM 673 C CA . MET A 1 88 ? -25.497 -7.957 21.854 1.00 97.00 88 MET A CA 1
ATOM 674 C C . MET A 1 88 ? -25.116 -7.347 23.224 1.00 97.00 88 MET A C 1
ATOM 676 O O . MET A 1 88 ? -24.029 -7.634 23.732 1.00 97.00 88 MET A O 1
ATOM 680 N N . PRO A 1 89 ? -25.949 -6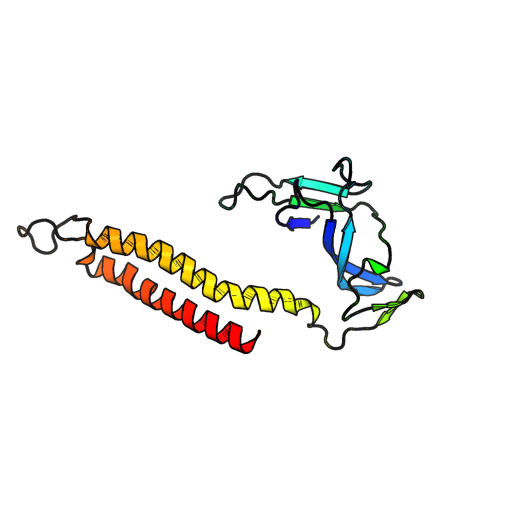.473 23.828 1.00 96.44 89 PRO A N 1
ATOM 681 C CA . PRO A 1 89 ? -25.651 -5.873 25.136 1.00 96.44 89 PRO A CA 1
ATOM 682 C C . PRO A 1 89 ? -25.430 -6.887 26.269 1.00 96.44 89 PRO A C 1
ATOM 684 O O . PRO A 1 89 ? -24.652 -6.617 27.176 1.00 96.44 89 PRO A O 1
ATOM 687 N N . ASP A 1 90 ? -26.059 -8.058 26.181 1.00 95.94 90 ASP A N 1
ATOM 688 C CA . ASP A 1 90 ? -25.898 -9.197 27.098 1.00 95.94 90 ASP A CA 1
ATOM 689 C C . ASP A 1 90 ? -24.622 -10.030 26.834 1.00 95.94 90 ASP A C 1
ATOM 691 O O . ASP A 1 90 ? -24.384 -11.039 27.491 1.00 95.94 90 ASP A O 1
ATOM 695 N N . GLY A 1 91 ? -23.800 -9.637 25.854 1.00 94.94 91 GLY A N 1
ATOM 696 C CA . GLY A 1 91 ? -22.598 -10.364 25.447 1.00 94.94 91 GLY A CA 1
ATOM 697 C C . GLY A 1 91 ? -22.847 -11.498 24.449 1.00 94.94 91 GLY A C 1
ATOM 698 O O . GLY A 1 91 ? -21.891 -12.150 24.027 1.00 94.94 91 GLY A O 1
ATOM 699 N N . LYS A 1 92 ? -24.088 -11.737 24.002 1.00 96.94 92 LYS A N 1
ATOM 700 C CA . LYS A 1 92 ? -24.380 -12.783 23.014 1.00 96.94 92 LYS A CA 1
ATOM 701 C C . LYS A 1 92 ? -23.753 -12.452 21.658 1.00 96.94 92 LYS A C 1
ATOM 703 O O . LYS A 1 92 ? -24.048 -11.420 21.051 1.00 96.94 92 LYS A O 1
ATOM 708 N N . TYR A 1 93 ? -22.925 -13.362 21.149 1.00 97.19 93 TYR A N 1
ATOM 709 C CA . TYR A 1 93 ? -22.334 -13.251 19.816 1.00 97.19 93 TYR A CA 1
ATOM 710 C C . TYR A 1 93 ? -23.284 -13.773 18.732 1.00 97.19 93 TYR A C 1
ATOM 712 O O . TYR A 1 93 ? -23.781 -14.898 18.806 1.00 97.19 93 TYR A O 1
ATOM 720 N N . VAL A 1 94 ? -23.494 -12.969 17.693 1.00 96.12 94 VAL A N 1
ATOM 721 C CA . VAL A 1 94 ? -24.229 -13.329 16.479 1.00 96.12 94 VAL A CA 1
ATOM 722 C C . VAL A 1 94 ? -23.223 -13.440 15.340 1.00 96.12 94 VAL A C 1
ATOM 724 O O . VAL A 1 94 ? -22.578 -12.454 14.975 1.00 96.12 94 VAL A O 1
ATOM 727 N N . ARG A 1 95 ? -23.093 -14.652 14.796 1.00 93.31 95 ARG A N 1
ATOM 728 C CA . ARG A 1 95 ? -22.158 -14.984 13.715 1.00 93.31 95 ARG A CA 1
ATOM 729 C C . ARG A 1 95 ? -22.529 -14.278 12.405 1.00 93.31 95 ARG A C 1
ATOM 731 O O . ARG A 1 95 ? -23.714 -14.010 12.185 1.00 93.31 95 ARG A O 1
ATOM 738 N N . PRO A 1 96 ? -21.546 -14.013 11.528 1.00 91.75 96 PRO A N 1
ATOM 739 C CA . PRO A 1 96 ? -21.833 -13.555 10.179 1.00 91.75 96 PRO A CA 1
ATOM 740 C C . PRO A 1 96 ? -22.548 -14.627 9.350 1.00 91.75 96 PRO A C 1
ATOM 742 O O . PRO A 1 96 ? -22.394 -15.814 9.634 1.00 91.75 96 PRO A O 1
ATOM 745 N N . PRO A 1 97 ? -23.278 -14.233 8.286 1.00 89.12 97 PRO A N 1
ATOM 746 C CA . PRO A 1 97 ? -23.870 -15.187 7.345 1.00 89.12 97 PRO A CA 1
ATOM 747 C C . PRO A 1 97 ? -22.829 -16.094 6.676 1.00 89.12 97 PRO A C 1
ATOM 749 O O . PRO A 1 97 ? -23.131 -17.223 6.309 1.00 89.12 97 PRO A O 1
ATOM 752 N N . HIS A 1 98 ? -21.603 -15.591 6.509 1.00 88.50 98 HIS A N 1
ATOM 753 C CA . HIS A 1 98 ? -20.484 -16.332 5.946 1.00 88.50 98 HIS A CA 1
ATOM 754 C C . HIS A 1 98 ? -19.163 -15.845 6.557 1.00 88.50 98 HIS A C 1
ATOM 756 O O . HIS A 1 98 ? -18.906 -14.639 6.591 1.00 88.50 98 HIS A O 1
ATOM 762 N N . ASP A 1 99 ? -18.292 -16.765 6.978 1.00 81.19 99 ASP A N 1
ATOM 763 C CA . ASP A 1 99 ? -17.062 -16.449 7.728 1.00 81.19 99 ASP A CA 1
ATOM 764 C C . ASP A 1 99 ? -16.093 -15.538 6.960 1.00 81.19 99 ASP A C 1
ATOM 766 O O . ASP A 1 99 ? -15.370 -14.731 7.543 1.00 81.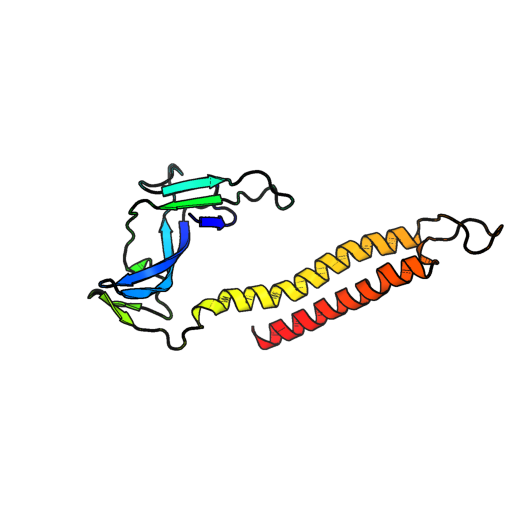19 99 ASP A O 1
ATOM 770 N N . LYS A 1 100 ? -16.097 -15.621 5.624 1.00 82.56 100 LYS A N 1
ATOM 771 C CA . LYS A 1 100 ? -15.186 -14.841 4.768 1.00 82.56 100 LYS A CA 1
ATOM 772 C C . LYS A 1 100 ? -15.691 -13.442 4.398 1.00 82.56 100 LYS A C 1
ATOM 774 O O . LYS A 1 100 ? -14.975 -12.714 3.715 1.00 82.56 100 LYS A O 1
ATOM 779 N N . VAL A 1 101 ? -16.885 -13.035 4.836 1.00 84.44 101 VAL A N 1
ATOM 780 C CA . VAL A 1 101 ? -17.47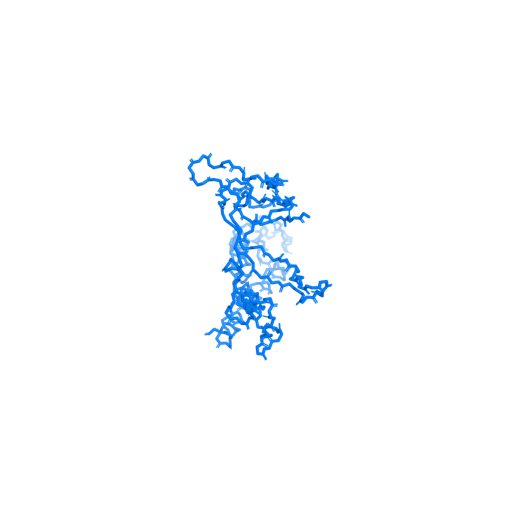7 -11.741 4.433 1.00 84.44 101 VAL A CA 1
ATOM 781 C C . VAL A 1 101 ? -16.623 -10.535 4.855 1.00 84.44 101 VAL A C 1
ATOM 783 O O . VAL A 1 101 ? -16.608 -9.513 4.173 1.00 84.44 101 VAL A O 1
ATOM 786 N N . GLY A 1 102 ? -15.842 -10.670 5.934 1.00 80.31 102 GLY A N 1
ATOM 787 C CA . GLY A 1 102 ? -14.919 -9.634 6.410 1.00 80.31 102 GLY A CA 1
ATOM 788 C C . GLY A 1 102 ? -13.734 -9.344 5.478 1.00 80.31 102 GLY A C 1
ATOM 789 O O . GLY A 1 102 ? -13.089 -8.311 5.632 1.00 80.31 102 GLY A O 1
ATOM 790 N N . TYR A 1 103 ? -13.455 -10.209 4.495 1.00 82.81 10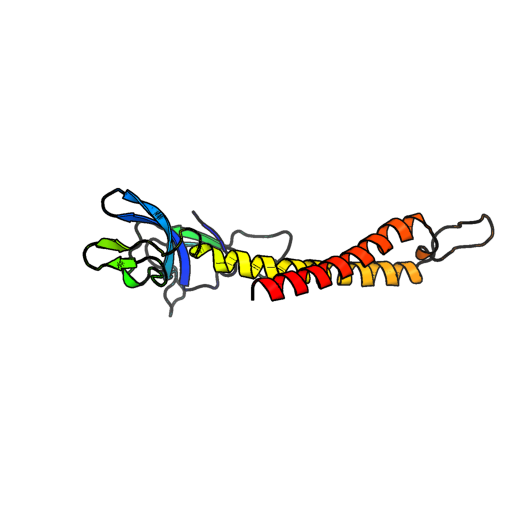3 TYR A N 1
ATOM 791 C CA . TYR A 1 103 ? -12.350 -10.035 3.543 1.00 82.81 103 TYR A CA 1
ATOM 792 C C . TYR A 1 103 ? -12.739 -9.262 2.275 1.00 82.81 103 TYR A C 1
ATOM 794 O O . TYR A 1 103 ? -11.891 -9.070 1.403 1.00 82.81 103 TYR A O 1
ATOM 802 N N . SER A 1 104 ? -13.985 -8.795 2.156 1.00 84.75 104 SER A N 1
ATOM 803 C CA . SER A 1 104 ? -14.485 -8.095 0.962 1.00 84.75 104 SER A CA 1
ATOM 804 C C . SER A 1 104 ? -13.612 -6.903 0.556 1.00 84.75 104 SER A C 1
ATOM 806 O O . SER A 1 104 ? -13.236 -6.793 -0.607 1.00 84.75 104 SER A O 1
ATOM 808 N N . ALA A 1 105 ? -13.184 -6.078 1.517 1.00 87.50 105 ALA A N 1
ATOM 809 C CA . ALA A 1 105 ? -12.274 -4.961 1.261 1.00 87.50 105 ALA A CA 1
ATOM 810 C C . ALA A 1 105 ? -10.920 -5.418 0.680 1.00 87.50 105 ALA A C 1
ATOM 812 O O . ALA A 1 105 ? -10.369 -4.767 -0.203 1.00 87.50 105 ALA A O 1
ATOM 813 N N . MET A 1 106 ? -10.391 -6.562 1.129 1.00 90.31 106 MET A N 1
ATOM 814 C CA . MET A 1 106 ? -9.132 -7.113 0.618 1.00 90.31 106 MET A CA 1
ATOM 815 C C . MET A 1 106 ? -9.274 -7.603 -0.826 1.00 90.31 106 MET A C 1
ATOM 817 O O . MET A 1 106 ? -8.375 -7.381 -1.634 1.00 90.31 106 MET A O 1
ATOM 821 N N . VAL A 1 107 ? -10.392 -8.255 -1.155 1.00 90.69 107 VAL A N 1
ATOM 822 C CA . VAL A 1 107 ? -10.691 -8.695 -2.528 1.00 90.69 107 VAL A CA 1
ATOM 823 C C . VAL A 1 107 ? -10.865 -7.485 -3.442 1.00 90.69 107 VAL A C 1
ATOM 825 O O . VAL A 1 107 ? -10.229 -7.428 -4.491 1.00 90.69 107 VAL A O 1
ATOM 828 N N . HIS A 1 108 ? -11.637 -6.491 -2.997 1.00 90.06 108 HIS A N 1
ATOM 829 C CA . HIS A 1 108 ? -11.847 -5.234 -3.710 1.00 90.06 108 HIS A CA 1
ATOM 830 C C . HIS A 1 108 ? -10.513 -4.557 -4.059 1.00 90.06 108 HIS A C 1
ATOM 832 O O . HIS A 1 108 ? -10.212 -4.333 -5.229 1.00 90.06 108 HIS A O 1
ATOM 838 N N . VAL A 1 109 ? -9.653 -4.314 -3.066 1.00 93.06 109 VAL A N 1
ATOM 839 C CA . VAL A 1 109 ? -8.347 -3.672 -3.290 1.00 93.06 109 VAL A CA 1
ATOM 840 C C . VAL A 1 109 ? -7.460 -4.501 -4.230 1.00 93.06 109 VAL A C 1
ATOM 842 O O . VAL A 1 109 ? -6.832 -3.946 -5.131 1.00 93.06 109 VAL A O 1
ATOM 845 N N . ARG A 1 110 ? -7.429 -5.832 -4.082 1.00 93.25 110 ARG A N 1
ATOM 846 C CA . ARG A 1 110 ? -6.637 -6.710 -4.964 1.00 93.25 110 ARG A CA 1
ATOM 847 C C . ARG A 1 110 ? -7.113 -6.683 -6.414 1.00 93.25 110 ARG A C 1
ATOM 849 O O . ARG A 1 110 ? -6.275 -6.735 -7.311 1.00 93.25 110 ARG A O 1
ATOM 856 N N . ALA A 1 111 ? -8.418 -6.562 -6.650 1.00 92.88 111 ALA A N 1
ATOM 857 C CA . ALA A 1 111 ? -8.962 -6.411 -7.997 1.00 92.88 111 ALA A CA 1
ATOM 858 C C . ALA A 1 111 ? -8.444 -5.128 -8.677 1.00 92.88 111 ALA A C 1
ATOM 860 O O . ALA A 1 111 ? -8.127 -5.140 -9.866 1.00 92.88 111 ALA A O 1
ATOM 861 N N . HIS A 1 112 ? -8.275 -4.038 -7.920 1.00 93.00 112 HIS A N 1
ATOM 862 C CA . HIS A 1 112 ? -7.701 -2.790 -8.432 1.00 93.00 112 HIS A CA 1
ATOM 863 C C . HIS A 1 112 ? -6.194 -2.877 -8.709 1.00 93.00 112 HIS A C 1
ATOM 865 O O . HIS A 1 112 ? -5.740 -2.383 -9.746 1.00 93.00 112 HIS A O 1
ATOM 871 N N . MET A 1 113 ? -5.436 -3.552 -7.837 1.00 96.12 113 MET A N 1
ATOM 872 C CA . MET A 1 113 ? -3.970 -3.638 -7.923 1.00 96.12 113 MET A CA 1
ATOM 873 C C . MET A 1 113 ? -3.469 -4.137 -9.284 1.00 96.12 113 MET A C 1
ATOM 875 O O . MET A 1 113 ? -2.447 -3.660 -9.765 1.00 96.12 113 MET A O 1
ATOM 879 N N . ILE A 1 114 ? -4.185 -5.054 -9.943 1.00 96.12 114 ILE A N 1
ATOM 880 C CA . ILE A 1 114 ? -3.778 -5.605 -11.248 1.00 96.12 114 ILE A CA 1
ATOM 881 C C . ILE A 1 114 ? -3.659 -4.495 -12.303 1.00 96.12 114 ILE A C 1
ATOM 883 O O . ILE A 1 114 ? -2.669 -4.426 -13.033 1.00 96.12 114 ILE A O 1
ATOM 887 N N . SER A 1 115 ? -4.639 -3.590 -12.367 1.00 94.88 115 SER A N 1
ATOM 888 C CA . SER A 1 115 ? -4.573 -2.455 -13.291 1.00 94.88 115 SER A CA 1
ATOM 889 C C . SER A 1 115 ? -3.463 -1.477 -12.928 1.00 94.88 115 SER A C 1
ATOM 891 O O . SER A 1 115 ? -2.834 -0.928 -13.829 1.00 94.88 115 SER A O 1
ATOM 893 N N . ASP A 1 116 ? -3.215 -1.253 -11.640 1.00 95.94 116 ASP A N 1
ATOM 894 C CA . ASP A 1 116 ? -2.162 -0.335 -11.204 1.00 95.94 116 ASP A CA 1
ATOM 895 C C . ASP A 1 116 ? -0.771 -0.871 -11.557 1.00 95.94 116 ASP A C 1
ATOM 897 O O . ASP A 1 116 ? 0.057 -0.115 -12.064 1.00 95.94 116 ASP A O 1
ATOM 901 N N . GLN A 1 117 ? -0.553 -2.188 -11.455 1.00 96.69 117 GLN A N 1
ATOM 902 C CA . GLN A 1 117 ? 0.671 -2.827 -11.951 1.00 96.69 117 GLN A CA 1
ATOM 903 C C . GLN A 1 117 ? 0.865 -2.617 -13.457 1.00 96.69 117 GLN A C 1
ATOM 905 O O . GLN A 1 117 ? 1.976 -2.322 -13.899 1.00 96.69 117 GLN A O 1
ATOM 910 N N . GLY A 1 118 ? -0.211 -2.712 -14.246 1.00 97.50 118 GLY A N 1
ATOM 911 C CA . GLY A 1 118 ? -0.174 -2.390 -15.675 1.00 97.50 118 GLY A CA 1
ATOM 912 C C . GLY A 1 118 ? 0.261 -0.945 -15.940 1.00 97.50 118 GLY A C 1
ATOM 913 O O . GLY A 1 118 ? 1.119 -0.708 -16.790 1.00 97.50 118 GLY A O 1
ATOM 914 N N . LYS A 1 119 ? -0.268 0.019 -15.174 1.00 97.56 119 LYS A N 1
ATOM 915 C CA . LYS A 1 119 ? 0.088 1.444 -15.296 1.00 97.56 119 LYS A CA 1
ATOM 916 C C . LYS A 1 119 ? 1.544 1.715 -14.914 1.00 97.56 119 LYS A C 1
ATOM 918 O O . LYS A 1 119 ? 2.244 2.372 -15.681 1.00 97.56 119 LYS A O 1
ATOM 923 N N . PHE A 1 120 ? 2.016 1.203 -13.774 1.00 97.44 120 PHE A N 1
ATOM 924 C CA . PHE A 1 120 ? 3.403 1.407 -13.335 1.00 97.44 120 PHE A CA 1
ATOM 925 C C . PHE A 1 120 ? 4.404 0.797 -14.319 1.00 97.44 120 PHE A C 1
ATOM 927 O O . PHE A 1 120 ? 5.402 1.430 -14.669 1.00 97.44 120 PHE A O 1
ATOM 934 N N . LEU A 1 121 ? 4.109 -0.402 -14.832 1.00 98.06 121 LEU A N 1
ATOM 935 C CA . LEU A 1 121 ? 4.941 -1.039 -15.848 1.00 98.06 121 LEU A CA 1
ATOM 936 C C . LEU A 1 121 ? 4.947 -0.229 -17.155 1.00 98.06 121 LEU A C 1
ATOM 938 O O . LEU A 1 121 ? 6.013 0.006 -17.722 1.00 98.06 121 LEU A O 1
ATOM 942 N N . ALA A 1 122 ? 3.786 0.259 -17.603 1.00 98.19 122 ALA A N 1
ATOM 943 C CA . ALA A 1 122 ? 3.682 1.101 -18.794 1.00 98.19 122 ALA A CA 1
ATOM 944 C C . ALA A 1 122 ? 4.473 2.416 -18.657 1.00 98.19 122 ALA A C 1
ATOM 946 O O . ALA A 1 122 ? 5.137 2.826 -19.610 1.00 98.19 122 ALA A O 1
ATOM 947 N N . GLN A 1 123 ? 4.458 3.054 -17.482 1.00 98.12 123 GLN A N 1
ATOM 948 C CA . GLN A 1 123 ? 5.248 4.261 -17.208 1.00 98.12 123 GLN A CA 1
ATOM 949 C C . GLN A 1 123 ? 6.753 3.996 -17.348 1.00 98.12 123 GLN A C 1
ATOM 951 O O . GLN A 1 123 ? 7.435 4.703 -18.092 1.00 98.12 123 GLN A O 1
ATOM 956 N N . ALA A 1 124 ? 7.265 2.944 -16.700 1.00 98.31 124 ALA A N 1
ATOM 957 C CA . ALA A 1 124 ? 8.677 2.573 -16.785 1.00 98.31 124 ALA A CA 1
ATOM 958 C C . ALA A 1 124 ? 9.098 2.225 -18.226 1.00 98.31 124 ALA A C 1
ATOM 960 O O . ALA A 1 124 ? 10.129 2.693 -18.717 1.00 98.31 124 ALA A O 1
ATOM 961 N N . LEU A 1 125 ? 8.274 1.445 -18.933 1.00 98.50 125 LEU A N 1
ATOM 962 C CA . LEU A 1 125 ? 8.549 1.032 -20.309 1.00 98.50 125 LEU A CA 1
ATOM 963 C C . LEU A 1 125 ? 8.483 2.185 -21.301 1.00 98.50 125 LEU A C 1
ATOM 965 O O . LEU A 1 125 ? 9.281 2.217 -22.231 1.00 98.50 125 LEU A O 1
ATOM 969 N N . THR A 1 126 ? 7.587 3.149 -21.095 1.00 98.62 126 THR A N 1
ATOM 970 C CA . THR A 1 126 ? 7.509 4.340 -21.946 1.00 98.62 126 THR A CA 1
ATOM 971 C C . THR A 1 126 ? 8.836 5.093 -21.931 1.00 98.62 126 THR A C 1
ATOM 973 O O . THR A 1 126 ? 9.366 5.417 -22.994 1.00 98.62 126 THR A O 1
ATOM 976 N N . THR A 1 127 ? 9.413 5.314 -20.746 1.00 98.62 127 THR A N 1
ATOM 977 C CA . THR A 1 127 ? 10.734 5.942 -20.607 1.00 98.62 127 THR A CA 1
ATOM 978 C C . THR A 1 127 ? 11.826 5.094 -21.260 1.00 98.62 127 THR A C 1
ATOM 980 O O . THR A 1 127 ? 12.592 5.605 -22.077 1.00 98.62 127 THR A O 1
ATOM 983 N N . ALA A 1 128 ? 11.872 3.791 -20.965 1.00 98.69 128 ALA A N 1
ATOM 984 C CA . ALA A 1 128 ? 12.915 2.899 -21.469 1.00 98.69 128 ALA A CA 1
ATOM 985 C C . ALA A 1 128 ? 12.898 2.747 -23.001 1.00 98.69 128 ALA A C 1
ATOM 987 O O . ALA A 1 128 ? 13.951 2.799 -23.640 1.00 98.69 128 ALA A O 1
ATOM 988 N N . ILE A 1 129 ? 11.718 2.590 -23.607 1.00 98.69 129 ILE A N 1
ATOM 989 C CA . ILE A 1 129 ? 11.555 2.424 -25.058 1.00 98.69 129 ILE A CA 1
ATOM 990 C C . ILE A 1 129 ? 11.871 3.734 -25.781 1.00 98.69 129 ILE A C 1
ATOM 992 O O . ILE A 1 129 ? 12.632 3.718 -26.748 1.00 98.69 129 ILE A O 1
ATOM 996 N N . ARG A 1 130 ? 11.363 4.877 -25.293 1.00 98.75 130 ARG A N 1
ATOM 997 C CA . ARG A 1 130 ? 11.673 6.190 -25.885 1.00 98.75 130 ARG A CA 1
ATOM 998 C C . ARG A 1 130 ? 13.165 6.493 -25.827 1.00 98.75 130 ARG A C 1
ATOM 1000 O O . ARG A 1 130 ? 13.730 6.893 -26.839 1.00 98.75 130 ARG A O 1
ATOM 1007 N N . TYR A 1 131 ? 13.812 6.242 -24.688 1.00 98.75 131 TYR A N 1
ATOM 1008 C CA . TYR A 1 131 ? 15.263 6.389 -24.576 1.00 98.75 131 TYR A CA 1
ATOM 1009 C C . TYR A 1 131 ? 16.001 5.446 -25.533 1.00 98.75 131 TYR A C 1
ATOM 1011 O O . TYR A 1 131 ? 16.921 5.867 -26.229 1.00 98.75 131 TYR A O 1
ATOM 1019 N N . SER A 1 132 ? 15.555 4.192 -25.648 1.00 98.62 132 SER A N 1
ATOM 1020 C CA . SER A 1 132 ? 16.172 3.213 -26.552 1.00 98.62 132 SER A CA 1
ATOM 1021 C C . SER A 1 132 ? 16.055 3.595 -28.033 1.00 98.62 132 SER A C 1
ATOM 1023 O O . SER A 1 132 ? 16.928 3.246 -28.825 1.00 98.62 132 SER A O 1
ATOM 1025 N N . ALA A 1 133 ? 15.006 4.332 -28.410 1.00 98.44 133 ALA A N 1
ATOM 1026 C CA . ALA A 1 133 ? 14.789 4.808 -29.775 1.00 98.44 133 ALA A CA 1
ATOM 1027 C C . ALA A 1 133 ? 15.684 6.001 -30.169 1.00 98.44 133 ALA A C 1
ATOM 1029 O O . ALA A 1 133 ? 15.787 6.315 -31.358 1.00 98.44 133 ALA A O 1
ATOM 1030 N N . VAL A 1 134 ? 16.319 6.669 -29.199 1.00 98.38 134 VAL A N 1
ATOM 1031 C CA . VAL A 1 134 ? 17.195 7.831 -29.443 1.00 98.38 134 VAL A CA 1
ATOM 1032 C C . VAL A 1 134 ? 18.650 7.572 -29.065 1.00 98.38 134 VAL A C 1
ATOM 1034 O O . VAL A 1 134 ? 19.547 8.089 -29.729 1.00 98.38 134 VAL A O 1
ATOM 1037 N N . ARG A 1 135 ? 18.911 6.758 -28.036 1.00 98.44 135 ARG A N 1
ATOM 1038 C CA . ARG A 1 135 ? 20.269 6.417 -27.612 1.00 98.44 135 ARG A CA 1
ATOM 1039 C C . ARG A 1 135 ? 20.935 5.560 -28.677 1.00 98.44 135 ARG A C 1
ATOM 1041 O O . ARG A 1 135 ? 20.419 4.499 -29.017 1.00 98.44 135 ARG A O 1
ATOM 1048 N N . ARG A 1 136 ? 22.103 5.996 -29.142 1.00 98.12 136 ARG A N 1
ATOM 1049 C CA . ARG A 1 136 ? 23.011 5.211 -29.979 1.00 98.12 136 ARG A CA 1
ATOM 1050 C C . ARG A 1 136 ? 24.185 4.725 -29.138 1.00 98.12 136 ARG A C 1
ATOM 1052 O O . ARG A 1 136 ? 24.624 5.454 -28.250 1.00 98.12 136 ARG A O 1
ATOM 1059 N N . GLN A 1 137 ? 24.566 3.464 -29.314 1.00 97.31 137 GLN A N 1
ATOM 1060 C CA . GLN A 1 137 ? 25.742 2.883 -28.670 1.00 97.31 137 GLN A CA 1
ATOM 1061 C C . GLN A 1 137 ? 26.105 1.570 -29.357 1.00 97.31 137 GLN A C 1
ATOM 1063 O O . GLN A 1 137 ? 25.267 0.670 -29.415 1.00 97.31 137 GLN A O 1
ATOM 1068 N N . GLY A 1 138 ? 27.368 1.440 -29.760 1.00 95.00 138 GLY A N 1
ATOM 1069 C CA . GLY A 1 138 ? 27.899 0.206 -30.334 1.00 95.00 138 GLY A CA 1
ATOM 1070 C C . GLY A 1 138 ? 27.460 -0.038 -31.777 1.00 95.00 138 GLY A C 1
ATOM 1071 O O . GLY A 1 138 ? 26.600 0.653 -32.324 1.00 95.00 138 GLY A O 1
ATOM 1072 N N . GLU A 1 139 ? 28.070 -1.044 -32.400 1.00 95.12 139 GLU A N 1
ATOM 1073 C CA . GLU A 1 139 ? 27.845 -1.388 -33.803 1.00 95.12 139 GLU A CA 1
ATOM 1074 C C . GLU A 1 139 ? 27.304 -2.817 -33.916 1.00 95.12 139 GLU A C 1
ATOM 1076 O O . GLU A 1 139 ? 27.840 -3.739 -33.305 1.00 95.12 139 GLU A O 1
ATOM 1081 N N . ILE A 1 140 ? 26.225 -3.016 -34.677 1.00 94.31 140 ILE A N 1
ATOM 1082 C CA . ILE A 1 140 ? 25.756 -4.370 -35.041 1.00 94.31 140 ILE A CA 1
ATOM 1083 C C . ILE A 1 140 ? 26.642 -4.946 -36.149 1.00 94.31 140 ILE A C 1
ATOM 1085 O O . ILE A 1 140 ? 26.977 -6.129 -36.144 1.00 94.31 140 ILE A O 1
ATOM 1089 N N . HIS A 1 141 ? 27.025 -4.093 -37.098 1.00 93.62 141 HIS A N 1
ATOM 1090 C CA . HIS A 1 141 ? 27.891 -4.433 -38.215 1.00 93.62 141 HIS A CA 1
ATOM 1091 C C . HIS A 1 141 ? 29.153 -3.570 -38.136 1.00 93.62 141 HIS A C 1
ATOM 1093 O O . HIS A 1 141 ? 29.020 -2.343 -38.186 1.00 93.62 141 HIS A O 1
ATOM 1099 N N . PRO A 1 142 ? 30.350 -4.176 -38.035 1.00 93.44 142 PRO A N 1
ATOM 1100 C CA . PRO A 1 142 ? 31.599 -3.429 -37.943 1.00 93.44 142 PRO A CA 1
ATOM 1101 C C . PRO A 1 142 ? 31.759 -2.410 -39.078 1.00 93.44 142 PRO A C 1
ATOM 1103 O O . PRO A 1 142 ? 31.556 -2.736 -40.251 1.00 93.44 142 PRO A O 1
ATOM 1106 N N . GLY A 1 143 ? 32.111 -1.172 -38.731 1.00 93.44 143 GLY A N 1
ATOM 1107 C CA . GLY A 1 143 ? 32.357 -0.084 -39.680 1.00 93.44 143 GLY A CA 1
ATOM 1108 C C . GLY A 1 143 ? 31.095 0.585 -40.238 1.00 93.44 143 GLY A C 1
ATOM 1109 O O . GLY A 1 143 ? 31.197 1.414 -41.142 1.00 93.44 143 GLY A O 1
ATOM 1110 N N . LYS A 1 144 ? 29.900 0.246 -39.732 1.00 93.44 144 LYS A N 1
ATOM 1111 C CA . LYS A 1 144 ? 28.630 0.900 -40.113 1.00 93.44 144 LYS A CA 1
ATOM 1112 C C . LYS A 1 144 ? 28.207 2.024 -39.159 1.00 93.44 144 LYS A C 1
ATOM 1114 O O . LYS A 1 144 ? 27.178 2.654 -39.406 1.00 93.44 144 LYS A O 1
ATOM 1119 N N . GLY A 1 145 ? 29.002 2.306 -38.126 1.00 94.50 145 GLY A N 1
ATOM 1120 C CA . GLY A 1 145 ? 28.716 3.330 -37.128 1.00 94.50 145 GLY A CA 1
ATOM 1121 C C . GLY A 1 145 ? 27.652 2.907 -36.117 1.00 94.50 145 GLY A C 1
ATOM 1122 O O . GLY A 1 145 ? 27.054 1.829 -36.202 1.00 94.50 145 GLY A O 1
ATOM 1123 N N . GLU A 1 146 ? 27.404 3.779 -35.138 1.00 97.19 146 GLU A N 1
ATOM 1124 C CA . GLU A 1 146 ? 26.506 3.444 -34.038 1.00 97.19 146 GLU A CA 1
ATOM 1125 C C . GLU A 1 146 ? 25.029 3.384 -34.445 1.00 97.19 146 GLU A C 1
ATOM 1127 O O . GLU A 1 146 ? 24.459 4.310 -35.042 1.00 97.19 146 GLU A O 1
ATOM 1132 N N . VAL A 1 147 ? 24.364 2.317 -34.010 1.00 97.31 147 VAL A N 1
ATOM 1133 C CA . VAL A 1 147 ? 22.919 2.130 -34.179 1.00 97.31 147 VAL A CA 1
ATOM 1134 C C . VAL A 1 147 ? 22.160 2.560 -32.930 1.00 97.31 147 VAL A C 1
ATOM 1136 O O . VAL A 1 147 ? 22.719 2.637 -31.835 1.00 97.31 147 VAL A O 1
ATOM 1139 N N . LYS A 1 148 ? 20.859 2.836 -33.075 1.00 98.12 148 LYS A N 1
ATOM 1140 C CA . LYS A 1 148 ? 19.981 3.028 -31.914 1.00 98.12 148 LYS A CA 1
ATOM 1141 C C . LYS A 1 148 ? 19.942 1.731 -31.118 1.00 98.12 148 LYS A C 1
ATOM 1143 O O . LYS A 1 148 ? 19.795 0.661 -31.702 1.00 98.12 148 LYS A O 1
ATOM 1148 N N . ILE A 1 149 ? 20.003 1.808 -29.793 1.00 98.31 149 ILE A N 1
ATOM 1149 C CA . ILE A 1 149 ? 20.066 0.592 -28.976 1.00 98.31 149 ILE A CA 1
ATOM 1150 C C . ILE A 1 149 ? 18.794 -0.263 -29.094 1.00 98.31 149 ILE A C 1
ATOM 1152 O O . ILE A 1 149 ? 18.841 -1.461 -28.840 1.00 98.31 149 ILE A O 1
ATOM 1156 N N . LEU A 1 150 ? 17.665 0.325 -29.512 1.00 98.25 150 LEU A N 1
ATOM 1157 C CA . LEU A 1 150 ? 16.431 -0.408 -29.811 1.00 98.25 150 LEU A CA 1
ATOM 1158 C C . LEU A 1 150 ? 16.548 -1.354 -31.022 1.00 98.25 150 LEU A C 1
ATOM 1160 O O . LEU A 1 150 ? 15.736 -2.265 -31.135 1.00 98.25 150 LEU A O 1
ATOM 1164 N N . GLU A 1 151 ? 17.537 -1.180 -31.903 1.00 97.62 151 GLU A N 1
ATOM 1165 C CA . GLU A 1 151 ? 17.769 -2.084 -33.043 1.00 97.62 151 GLU A CA 1
ATOM 1166 C C . GLU A 1 151 ? 18.341 -3.441 -32.596 1.00 97.62 151 GLU A C 1
ATOM 1168 O O . GLU A 1 151 ? 18.199 -4.443 -33.294 1.00 97.62 151 GLU A O 1
ATOM 1173 N N . TYR A 1 152 ? 18.962 -3.515 -31.411 1.00 98.25 152 TYR A N 1
ATOM 1174 C CA . TYR A 1 152 ? 19.467 -4.780 -30.883 1.00 98.25 152 TYR A CA 1
ATOM 1175 C C . TYR A 1 152 ? 18.321 -5.693 -30.441 1.00 98.25 152 TYR A C 1
ATOM 1177 O O . TYR A 1 152 ? 17.525 -5.344 -29.564 1.00 98.25 152 TYR A O 1
ATOM 1185 N N . GLN A 1 153 ? 18.309 -6.928 -30.947 1.00 97.88 153 GLN A N 1
ATOM 1186 C CA . GLN A 1 153 ? 17.346 -7.956 -30.534 1.00 97.88 153 GLN A CA 1
ATOM 1187 C C . GLN A 1 153 ? 17.371 -8.214 -29.021 1.00 97.88 153 GLN A C 1
ATOM 1189 O O . GLN A 1 153 ? 16.327 -8.444 -28.418 1.00 97.88 153 GLN A O 1
ATOM 1194 N N . THR A 1 154 ? 18.536 -8.115 -28.375 1.00 97.75 154 THR A N 1
ATOM 1195 C CA . THR A 1 154 ? 18.664 -8.247 -26.914 1.00 97.75 154 THR A CA 1
ATOM 1196 C C . THR A 1 154 ? 17.904 -7.147 -26.169 1.00 97.75 154 THR A C 1
ATOM 1198 O O . THR A 1 154 ? 17.245 -7.427 -25.166 1.00 97.75 154 THR A O 1
ATOM 1201 N N . GLN A 1 155 ? 17.931 -5.908 -26.670 1.00 98.31 155 GLN A N 1
ATOM 1202 C CA . GLN A 1 155 ? 17.176 -4.790 -26.104 1.00 98.31 155 GLN A CA 1
ATOM 1203 C C . GLN A 1 155 ? 15.673 -4.955 -26.364 1.00 98.31 155 GLN A C 1
ATOM 1205 O O . GLN A 1 155 ? 14.866 -4.788 -25.448 1.00 98.31 155 GLN A O 1
ATOM 1210 N N . GLN A 1 156 ? 15.289 -5.359 -27.579 1.00 98.50 156 GLN A N 1
ATOM 1211 C CA . GLN A 1 156 ? 13.892 -5.641 -27.930 1.00 98.50 156 GLN A CA 1
ATOM 1212 C C . GLN A 1 156 ? 13.306 -6.765 -27.070 1.00 98.50 156 GLN A C 1
ATOM 1214 O O . GLN A 1 156 ? 12.227 -6.602 -26.503 1.00 98.50 156 GLN A O 1
ATOM 1219 N N . HIS A 1 157 ? 14.036 -7.865 -26.886 1.00 98.12 157 HIS A N 1
ATOM 1220 C CA . HIS A 1 157 ? 13.611 -9.004 -26.071 1.00 98.12 157 HIS A CA 1
ATOM 1221 C C . HIS A 1 157 ? 13.442 -8.639 -24.587 1.00 98.12 157 HIS A C 1
ATOM 1223 O O . HIS A 1 157 ? 12.608 -9.213 -23.889 1.00 98.12 157 HIS A O 1
ATOM 1229 N N . ARG A 1 158 ? 14.189 -7.650 -24.083 1.00 97.88 158 ARG A N 1
ATOM 1230 C CA . ARG A 1 158 ? 14.011 -7.143 -22.714 1.00 97.88 158 ARG A CA 1
ATOM 1231 C C . ARG A 1 158 ? 12.792 -6.229 -22.571 1.00 97.88 158 ARG A C 1
ATOM 1233 O O . ARG A 1 158 ? 12.171 -6.236 -21.510 1.00 97.88 158 ARG A O 1
ATOM 1240 N N . LEU A 1 159 ? 12.457 -5.444 -23.599 1.00 98.50 159 LEU A N 1
ATOM 1241 C CA . LEU A 1 159 ? 11.434 -4.393 -23.517 1.00 98.50 159 LEU A CA 1
ATOM 1242 C C . LEU A 1 159 ? 10.066 -4.813 -24.073 1.00 98.50 159 LEU A C 1
ATOM 1244 O O . LEU A 1 159 ? 9.052 -4.640 -23.397 1.00 98.50 159 LEU A O 1
ATOM 1248 N N . LEU A 1 160 ? 10.011 -5.365 -25.286 1.00 98.06 160 LEU A N 1
ATOM 1249 C CA . LEU A 1 160 ? 8.753 -5.611 -26.002 1.00 98.06 160 LEU A CA 1
ATOM 1250 C C . LEU A 1 160 ? 7.861 -6.670 -25.327 1.00 98.06 160 LEU A C 1
ATOM 1252 O O . LEU A 1 160 ? 6.656 -6.431 -25.221 1.00 98.06 160 LEU A O 1
ATOM 1256 N N . PRO A 1 161 ? 8.390 -7.777 -24.764 1.00 98.50 161 PRO A N 1
ATOM 1257 C CA . PRO A 1 161 ? 7.562 -8.705 -23.992 1.00 98.50 161 PRO A CA 1
ATOM 1258 C C . PRO A 1 161 ? 6.960 -8.070 -22.732 1.00 98.50 161 PRO A C 1
ATOM 1260 O O . PRO A 1 161 ? 5.832 -8.383 -22.353 1.00 98.50 161 PRO A O 1
ATOM 1263 N N . GLN A 1 162 ? 7.681 -7.148 -22.086 1.00 98.31 162 GLN A N 1
ATOM 1264 C CA . GLN A 1 162 ? 7.157 -6.424 -20.926 1.00 98.31 162 GLN A CA 1
ATOM 1265 C C . GLN A 1 162 ? 6.085 -5.410 -21.341 1.00 98.31 162 GLN A C 1
ATOM 1267 O O . GLN A 1 162 ? 5.115 -5.221 -20.609 1.00 98.31 162 GLN A O 1
ATOM 1272 N N . LEU A 1 163 ? 6.203 -4.810 -22.531 1.00 98.38 163 LEU A N 1
ATOM 1273 C CA . LEU A 1 163 ? 5.158 -3.954 -23.097 1.00 98.38 163 LEU A CA 1
ATOM 1274 C C . LEU A 1 163 ? 3.873 -4.745 -23.334 1.00 98.38 163 LEU A C 1
ATOM 1276 O O . LEU A 1 163 ? 2.814 -4.332 -22.866 1.00 98.38 163 LEU A O 1
ATOM 1280 N N . ALA A 1 164 ? 3.968 -5.918 -23.965 1.00 98.38 164 ALA A N 1
ATOM 1281 C CA . ALA A 1 164 ? 2.823 -6.813 -24.120 1.00 98.38 164 ALA A CA 1
ATOM 1282 C C . ALA A 1 164 ? 2.208 -7.193 -22.756 1.00 98.38 164 ALA A C 1
ATOM 1284 O O . ALA A 1 164 ? 0.989 -7.153 -22.583 1.00 98.38 164 ALA A O 1
ATOM 1285 N N . ARG A 1 165 ? 3.046 -7.476 -21.748 1.00 98.19 165 ARG A N 1
ATOM 1286 C CA . ARG A 1 165 ? 2.602 -7.768 -20.375 1.00 98.19 165 ARG A CA 1
ATOM 1287 C C . ARG A 1 165 ? 1.869 -6.595 -19.718 1.00 98.19 165 ARG A C 1
ATOM 1289 O O . ARG A 1 165 ? 0.891 -6.829 -19.012 1.00 98.19 165 ARG A O 1
ATOM 1296 N N . ALA A 1 166 ? 2.289 -5.354 -19.958 1.00 98.31 166 ALA A N 1
ATOM 1297 C CA . ALA A 1 166 ? 1.594 -4.176 -19.440 1.00 98.31 166 ALA A CA 1
ATOM 1298 C C . ALA A 1 166 ? 0.149 -4.104 -19.963 1.00 98.31 166 ALA A C 1
ATOM 1300 O O . ALA A 1 166 ? -0.779 -3.930 -19.173 1.00 98.31 166 ALA A O 1
ATOM 1301 N N . TYR A 1 167 ? -0.060 -4.337 -21.264 1.00 98.12 167 TYR A N 1
ATOM 1302 C CA . TYR A 1 167 ? -1.405 -4.436 -21.846 1.00 98.12 167 TYR A CA 1
ATOM 1303 C C . TYR A 1 167 ? -2.200 -5.611 -21.263 1.00 98.12 167 TYR A C 1
ATOM 1305 O O . TYR A 1 167 ? -3.361 -5.439 -20.890 1.00 98.12 167 TYR A O 1
ATOM 1313 N N . ALA A 1 168 ? -1.570 -6.779 -21.099 1.00 98.25 168 ALA A N 1
ATOM 1314 C CA . ALA A 1 168 ? -2.212 -7.940 -20.485 1.00 98.25 168 ALA A CA 1
ATOM 1315 C C . ALA A 1 168 ? -2.705 -7.652 -19.053 1.00 98.25 168 ALA A C 1
ATOM 1317 O O . ALA A 1 168 ? -3.823 -8.036 -18.705 1.00 98.25 168 ALA A O 1
ATOM 1318 N N . PHE A 1 169 ? -1.929 -6.928 -18.237 1.00 98.06 169 PHE A N 1
ATOM 1319 C CA . PHE A 1 169 ? -2.357 -6.493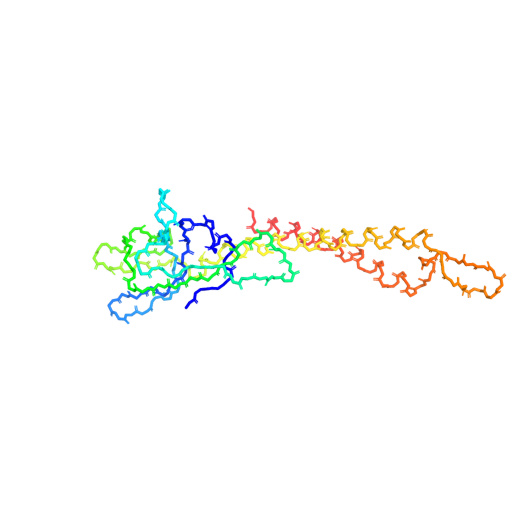 -16.902 1.00 98.06 169 PHE A CA 1
ATOM 1320 C C . PHE A 1 169 ? -3.510 -5.490 -16.948 1.00 98.06 169 PHE A C 1
ATOM 1322 O O . PHE A 1 169 ? -4.436 -5.592 -16.144 1.00 98.06 169 PHE A O 1
ATOM 1329 N N . LEU A 1 170 ? -3.511 -4.549 -17.895 1.00 96.56 170 LEU A N 1
ATOM 1330 C CA . LEU A 1 170 ? -4.611 -3.592 -18.035 1.00 96.56 170 LEU A CA 1
ATOM 1331 C C . LEU A 1 170 ? -5.932 -4.288 -18.398 1.00 96.56 170 LEU A C 1
ATOM 1333 O O . LEU A 1 170 ? -6.949 -4.029 -17.751 1.00 96.56 170 LEU A O 1
ATOM 1337 N N . PHE A 1 171 ? -5.915 -5.205 -19.371 1.00 97.00 171 PHE A N 1
ATOM 1338 C CA . PHE A 1 171 ? -7.110 -5.949 -19.789 1.00 97.00 171 PHE A CA 1
ATOM 1339 C C . PHE A 1 171 ? -7.594 -6.929 -18.718 1.00 97.00 171 PHE A C 1
ATOM 1341 O O . PHE A 1 171 ? -8.784 -6.955 -18.395 1.00 97.00 171 PHE A O 1
ATOM 1348 N N . THR A 1 172 ? -6.672 -7.677 -18.108 1.00 96.88 172 THR A N 1
ATOM 1349 C CA . THR A 1 172 ? -7.000 -8.584 -16.999 1.00 96.88 172 THR A CA 1
ATOM 1350 C C . THR A 1 172 ? -7.572 -7.807 -15.821 1.00 96.88 172 THR A C 1
ATOM 1352 O O . THR A 1 172 ? -8.608 -8.179 -15.285 1.00 96.88 172 THR A O 1
ATOM 1355 N N . GLY A 1 173 ? -6.947 -6.690 -15.439 1.00 95.88 173 GLY A N 1
ATOM 1356 C CA . GLY A 1 173 ? -7.417 -5.870 -14.326 1.00 95.88 173 GLY A CA 1
ATOM 1357 C C . GLY A 1 173 ? -8.804 -5.272 -14.568 1.00 95.88 173 GLY A C 1
ATOM 1358 O O . GLY A 1 173 ? -9.602 -5.215 -13.639 1.00 95.88 173 GLY A O 1
ATOM 1359 N N . ARG A 1 174 ? -9.130 -4.883 -15.810 1.00 94.81 174 ARG A N 1
ATOM 1360 C CA . ARG A 1 174 ? -10.495 -4.468 -16.172 1.00 94.81 174 ARG A CA 1
ATOM 1361 C C . ARG A 1 174 ? -11.488 -5.615 -15.987 1.00 94.81 174 ARG A C 1
ATOM 1363 O O . ARG A 1 174 ? -12.444 -5.453 -15.245 1.00 94.81 174 ARG A O 1
ATOM 1370 N N . THR A 1 175 ? -11.195 -6.771 -16.575 1.00 95.94 175 THR A N 1
ATOM 1371 C CA . THR A 1 175 ? -12.059 -7.961 -16.502 1.00 95.94 175 THR A CA 1
ATOM 1372 C C . THR A 1 175 ? -12.302 -8.403 -15.059 1.00 95.94 175 THR A C 1
ATOM 1374 O O . THR A 1 175 ? -13.429 -8.680 -14.671 1.00 95.94 175 TH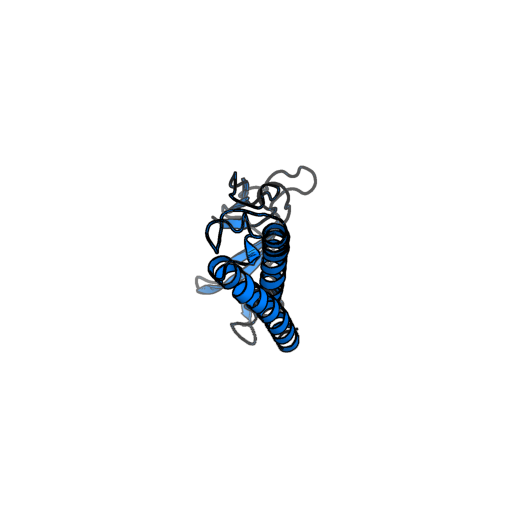R A O 1
ATOM 1377 N N . VAL A 1 176 ? -11.252 -8.440 -14.232 1.00 95.31 176 VAL A N 1
ATOM 1378 C CA . VAL A 1 176 ? -11.372 -8.807 -12.815 1.00 95.31 176 VAL A CA 1
ATOM 1379 C C . VAL A 1 176 ? -12.240 -7.798 -12.068 1.00 95.31 176 VAL A C 1
ATOM 1381 O O . VAL A 1 176 ? -13.073 -8.208 -11.271 1.00 95.31 176 VAL A O 1
ATOM 1384 N N . ARG A 1 177 ? -12.104 -6.493 -12.322 1.00 92.06 177 ARG A N 1
ATOM 1385 C CA . ARG A 1 177 ? -13.006 -5.514 -11.704 1.00 92.06 177 ARG A CA 1
ATOM 1386 C C . ARG A 1 177 ? -14.457 -5.738 -12.112 1.00 92.06 177 ARG A C 1
ATOM 1388 O O . ARG A 1 177 ? -15.285 -5.772 -11.220 1.00 92.06 177 ARG A O 1
ATOM 1395 N N . ASP A 1 178 ? -14.735 -5.974 -13.390 1.00 91.62 178 ASP A N 1
ATOM 1396 C CA . ASP A 1 178 ? -16.102 -6.203 -13.883 1.00 91.62 178 ASP A CA 1
ATOM 1397 C C . ASP A 1 178 ? -16.753 -7.469 -13.274 1.00 91.62 178 ASP A C 1
ATOM 1399 O O . ASP A 1 178 ? -17.971 -7.565 -13.189 1.00 91.62 178 ASP A O 1
ATOM 1403 N N . ILE A 1 179 ? -15.953 -8.448 -12.827 1.00 90.94 179 ILE A N 1
ATOM 1404 C CA . ILE A 1 179 ? -16.445 -9.654 -12.132 1.00 90.94 179 ILE A CA 1
ATOM 1405 C C . ILE A 1 179 ? -16.786 -9.378 -10.657 1.00 90.94 179 ILE A C 1
ATOM 1407 O O . ILE A 1 179 ? -17.670 -10.028 -10.100 1.00 90.94 179 ILE A O 1
ATOM 1411 N N . TYR A 1 180 ? -16.051 -8.480 -9.995 1.00 82.62 180 TYR A N 1
ATOM 1412 C CA . TYR A 1 180 ? -16.088 -8.318 -8.535 1.00 82.62 180 TYR A CA 1
ATOM 1413 C C . TYR A 1 180 ? -16.716 -7.004 -8.044 1.00 82.62 180 TYR A C 1
ATOM 1415 O O . TYR A 1 180 ? -16.986 -6.904 -6.843 1.00 82.62 180 TYR A O 1
ATOM 1423 N N . LEU A 1 181 ? -16.894 -6.007 -8.915 1.00 75.19 181 LEU A N 1
ATOM 1424 C CA . LEU A 1 181 ? -17.424 -4.671 -8.615 1.00 75.19 181 LEU A CA 1
ATOM 1425 C C . LEU A 1 181 ? -18.721 -4.424 -9.378 1.00 75.19 181 LEU A C 1
ATOM 1427 O O . LEU A 1 181 ? -19.639 -3.866 -8.739 1.00 75.19 181 LEU A O 1
#

Radius of gyration: 25.52 Å; chains: 1; bounding box: 58×37×69 Å

Sequence (181 aa):
MKWWPGNLGKSANYAIVVACLIIGGKNYGPHNFIVPLRDPETHMPLKGITVGDIGPKMATGPIDNGFLGFDHCRIPRNNMLMKHARVMPDGKYVRPPHDKVGYSAMVHVRAHMISDQGKFLAQALTTAIRYSAVRRQGEIHPGKGEVKILEYQTQQHRLLPQLARAYAFLFTGRTVRDIYL

Organism: Trichostrongylus colubriformis (NCBI:txid6319)

pLDDT: mean 95.79, std 3.88, range [75.19, 98.75]

InterPro domains:
  IPR009100 Acyl-CoA dehydrogenase/oxidase, N-terminal and middle domain superfamily [SSF56645] (2-85)
  IPR012258 Acyl-CoA oxidase [PTHR10909] (1-180)
  IPR036250 Acyl-CoA dehydrogenase-like, C-terminal [SSF47203] (100-180)
  IPR046373 Acyl-CoA oxidase/dehydrogenase, middle domain superfamily [G3DSA:2.40.110.10] (1-100)
  IPR055060 Acyl-CoA oxidase, C-alpha1 domain [PF22924] (103-180)